Protein AF-A0A920KKI8-F1 (afdb_monomer)

Mean predicted aligned error: 3.61 Å

Nearest PDB structures (foldseek):
  1vpd-assembly1_A  TM=8.987E-01  e=1.666E-05  Sa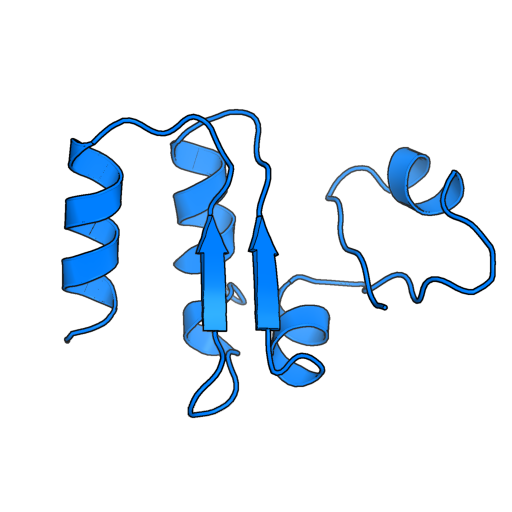lmonella enterica subsp. enterica serovar Typhimurium
  5xvh-assembly1_A-2  TM=9.154E-01  e=5.100E-05  Pyrobaculum calidifontis JCM 11548
  6smz-assembly1_B  TM=8.717E-01  e=4.776E-05  Escherichia coli K-12
  6smy-assembly1_D  TM=8.741E-01  e=5.818E-05  Escherichia coli K-12
  3cky-assembly1_A  TM=8.666E-01  e=3.015E-04  unclassified

pLDDT: mean 91.69, std 7.23, range [56.41, 97.62]

Radius of gyration: 12.84 Å; Cα contacts (8 Å, |Δi|>4): 108; chains: 1; bounding box: 31×22×36 Å

Secondary structure (DSSP, 8-state):
-EE--S-HHHHHTS-TTSEEPSSHHHHHHH-SEEEE--SSHHHHHHHHTSTT-HHHHPPTT-EEEE-S---HHHHHHHHHHH--

Solvent-accessible surface area (backbone atoms only — not comparable to full-atom values): 5054 Å² total; per-residue (Å²): 105,72,48,73,64,97,51,62,69,64,58,68,72,51,61,87,83,47,44,75,41,93,40,56,32,60,44,22,64,75,36,62,62,49,78,46,78,42,97,40,49,70,55,48,49,45,49,33,74,28,90,62,6,35,71,84,31,48,41,93,86,43,45,78,46,79,69,40,73,60,57,73,69,54,60,56,51,53,53,56,67,73,76,109

Sequence (84 aa):
MIAYDIDEHKLNLLPENITRASSIKELAQKCHATITCLPKPEHVLQAVEGKEGLLENASPGMVWIDTSTTDFKQSQELEKSINQ

Foldseek 3Di:
DEDEDPDVVVVVPDDPPYHYDPAQLRVQQPALEEEDADAELVVVCCQDVNDSHNVVRHDVNRHYHYPYPYDPVSVVVVVVVNVD

Structure (mmCIF, N/CA/C/O backbone):
data_AF-A0A920KKI8-F1
#
_entry.id   AF-A0A920KKI8-F1
#
loop_
_atom_site.group_PDB
_atom_site.id
_atom_site.type_symbol
_atom_site.label_atom_id
_atom_site.label_alt_id
_atom_site.label_comp_id
_atom_site.label_asym_id
_atom_site.label_entity_id
_atom_site.label_seq_id
_atom_site.pdbx_PDB_ins_code
_atom_site.Cartn_x
_atom_site.Cartn_y
_atom_site.Cartn_z
_atom_site.occupancy
_atom_site.B_iso_or_equiv
_atom_site.auth_seq_id
_atom_site.auth_comp_id
_atom_site.auth_asym_id
_atom_site.auth_atom_id
_atom_site.pdbx_PDB_model_num
ATOM 1 N N . MET A 1 1 ? -0.584 -8.370 -12.685 1.00 90.06 1 MET A N 1
ATOM 2 C CA . MET A 1 1 ? -0.180 -8.019 -11.306 1.00 90.06 1 MET A CA 1
ATOM 3 C C . MET A 1 1 ? 0.659 -6.757 -11.384 1.00 90.06 1 MET A C 1
ATOM 5 O O . MET A 1 1 ? 1.395 -6.605 -12.354 1.00 90.06 1 MET A O 1
ATOM 9 N N . ILE A 1 2 ? 0.497 -5.856 -10.423 1.00 96.50 2 ILE A N 1
ATOM 10 C CA . ILE A 1 2 ? 1.246 -4.603 -10.322 1.00 96.50 2 ILE A CA 1
ATOM 11 C C . ILE A 1 2 ? 1.962 -4.582 -8.971 1.00 96.50 2 ILE A C 1
ATOM 13 O O . ILE A 1 2 ? 1.406 -5.066 -7.987 1.00 96.50 2 ILE A O 1
ATOM 17 N N . ALA A 1 3 ? 3.196 -4.091 -8.940 1.00 97.44 3 ALA A N 1
ATOM 18 C CA . ALA A 1 3 ? 4.031 -4.054 -7.746 1.00 97.44 3 ALA A CA 1
ATOM 19 C C . ALA A 1 3 ? 4.652 -2.669 -7.561 1.00 97.44 3 ALA A C 1
ATOM 21 O O . ALA A 1 3 ? 4.946 -1.979 -8.538 1.00 97.44 3 ALA A O 1
ATOM 22 N N . TYR A 1 4 ? 4.865 -2.294 -6.306 1.00 97.62 4 TYR A N 1
ATOM 23 C CA . TYR A 1 4 ? 5.548 -1.075 -5.895 1.00 97.62 4 TYR A CA 1
ATOM 24 C C . TYR A 1 4 ? 6.516 -1.412 -4.758 1.00 97.62 4 TYR A C 1
ATOM 26 O O . TYR A 1 4 ? 6.171 -2.183 -3.865 1.00 97.62 4 TYR A O 1
ATOM 34 N N . ASP A 1 5 ? 7.706 -0.828 -4.799 1.00 97.00 5 ASP A N 1
ATOM 35 C CA . ASP A 1 5 ? 8.676 -0.788 -3.708 1.00 97.00 5 ASP A CA 1
ATOM 36 C C . ASP A 1 5 ? 9.373 0.576 -3.803 1.00 97.00 5 ASP A C 1
ATOM 38 O O . ASP A 1 5 ? 9.524 1.122 -4.899 1.00 97.00 5 ASP A O 1
ATOM 42 N N . ILE A 1 6 ? 9.774 1.137 -2.664 1.00 95.81 6 ILE A N 1
ATOM 43 C CA . ILE A 1 6 ? 10.559 2.379 -2.633 1.00 95.81 6 ILE A CA 1
ATOM 44 C C . ILE A 1 6 ? 11.972 2.162 -3.192 1.00 95.81 6 ILE A C 1
ATOM 46 O O . ILE A 1 6 ? 12.632 3.112 -3.602 1.00 95.81 6 ILE A O 1
ATOM 50 N N . ASP A 1 7 ? 12.440 0.913 -3.185 1.00 96.12 7 ASP A N 1
ATOM 51 C CA . ASP A 1 7 ? 13.703 0.490 -3.767 1.00 96.12 7 ASP A CA 1
ATOM 52 C C . ASP A 1 7 ? 13.492 0.026 -5.218 1.00 96.12 7 ASP A C 1
ATOM 54 O O . ASP A 1 7 ? 13.080 -1.107 -5.492 1.00 96.12 7 ASP A O 1
ATOM 58 N N . GLU A 1 8 ? 13.814 0.907 -6.167 1.00 95.06 8 GLU A N 1
ATOM 59 C CA . GLU A 1 8 ? 13.702 0.634 -7.605 1.00 95.06 8 GLU A CA 1
ATOM 60 C C . GLU A 1 8 ? 14.518 -0.588 -8.048 1.00 95.06 8 GLU A C 1
ATOM 62 O O . GLU A 1 8 ? 14.133 -1.281 -8.995 1.00 95.06 8 GLU A O 1
ATOM 67 N N . HIS A 1 9 ? 15.618 -0.919 -7.361 1.00 96.69 9 HIS A N 1
ATOM 68 C CA . HIS A 1 9 ? 16.403 -2.102 -7.707 1.00 96.69 9 HIS A CA 1
ATOM 69 C C . HIS A 1 9 ? 15.586 -3.377 -7.518 1.00 96.69 9 HIS A C 1
ATOM 71 O O . HIS A 1 9 ? 15.647 -4.261 -8.371 1.00 96.69 9 HIS A O 1
ATOM 77 N N . LYS A 1 10 ? 14.766 -3.464 -6.465 1.00 96.06 10 LYS A N 1
ATOM 78 C CA . LYS A 1 10 ? 13.891 -4.624 -6.238 1.00 96.06 10 LYS A CA 1
ATOM 79 C C . LYS A 1 10 ? 12.809 -4.740 -7.303 1.00 96.06 10 LYS A C 1
ATOM 81 O O . LYS A 1 10 ? 12.507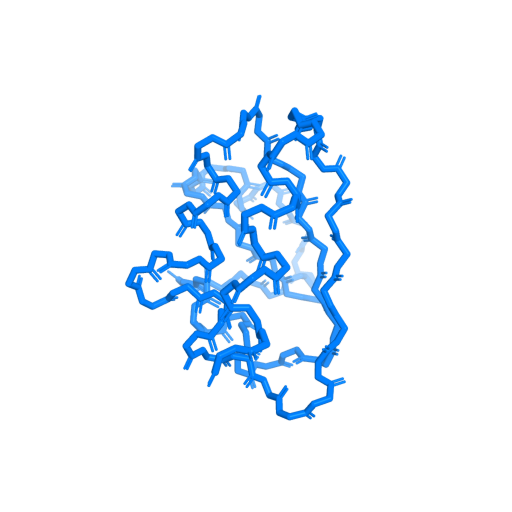 -5.850 -7.735 1.00 96.06 10 LYS A O 1
ATOM 86 N N . LEU A 1 11 ? 12.270 -3.615 -7.775 1.00 96.31 11 LEU A N 1
ATOM 87 C CA . LEU A 1 11 ? 11.302 -3.596 -8.876 1.00 96.31 11 LEU A CA 1
ATOM 88 C C . LEU A 1 11 ? 11.913 -4.077 -10.199 1.00 96.31 11 LEU A C 1
ATOM 90 O O . LEU A 1 11 ? 11.244 -4.760 -10.980 1.00 96.31 11 LEU A O 1
ATOM 94 N N . ASN A 1 12 ? 13.188 -3.769 -10.433 1.00 94.94 12 ASN A N 1
ATOM 95 C CA . ASN A 1 12 ? 13.918 -4.197 -11.626 1.00 94.94 12 ASN A CA 1
ATOM 96 C C . ASN A 1 12 ? 14.235 -5.701 -11.637 1.00 94.94 12 ASN A C 1
ATOM 98 O O . ASN A 1 12 ? 14.439 -6.268 -12.707 1.00 94.94 12 ASN A O 1
ATOM 102 N N . LEU A 1 13 ? 14.229 -6.363 -10.475 1.00 96.88 13 LEU A N 1
ATOM 103 C CA . LEU A 1 13 ? 14.388 -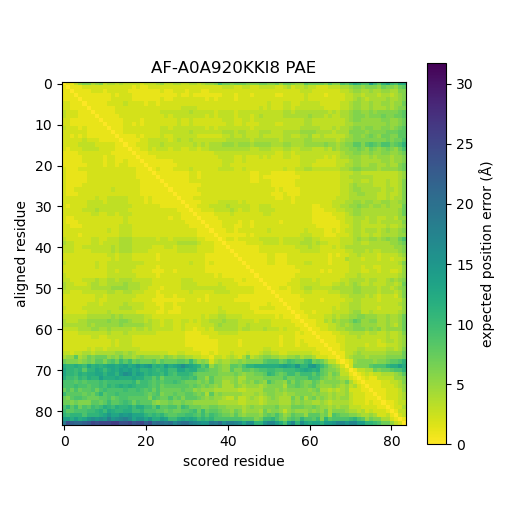7.819 -10.367 1.00 96.88 13 LEU A CA 1
ATOM 104 C C . LEU A 1 13 ? 13.097 -8.592 -10.676 1.00 96.88 13 LEU A C 1
ATOM 106 O O . LEU A 1 13 ? 13.129 -9.818 -10.793 1.00 96.88 13 LEU A O 1
ATOM 110 N N . LEU A 1 14 ? 11.954 -7.907 -10.784 1.00 96.50 14 LEU A N 1
ATOM 111 C CA . LEU A 1 14 ? 10.677 -8.558 -11.057 1.00 96.50 14 LEU A CA 1
ATOM 112 C C . LEU A 1 14 ? 10.597 -9.059 -12.510 1.00 96.50 14 LEU A C 1
ATOM 114 O O . LEU A 1 14 ? 11.132 -8.412 -13.414 1.00 96.50 14 LEU A O 1
ATOM 118 N N . PRO A 1 15 ? 9.865 -10.158 -12.769 1.00 97.44 15 PRO A N 1
ATOM 119 C CA . PRO A 1 15 ? 9.589 -10.642 -14.121 1.00 97.44 15 PRO A CA 1
ATOM 120 C C . PRO A 1 15 ? 8.956 -9.581 -15.037 1.00 97.44 15 PRO A C 1
ATOM 122 O O . PRO A 1 15 ? 8.232 -8.691 -14.586 1.00 97.44 15 PRO A O 1
ATOM 125 N N . GLU A 1 16 ? 9.178 -9.682 -16.349 1.00 95.62 16 GLU A N 1
ATOM 126 C CA . GLU A 1 16 ? 8.671 -8.710 -17.335 1.00 95.62 16 GLU A CA 1
ATOM 127 C C . GLU A 1 16 ? 7.144 -8.557 -17.324 1.00 95.62 16 GLU A C 1
ATOM 129 O O . GLU A 1 16 ? 6.642 -7.456 -17.539 1.00 95.62 16 GLU A O 1
ATOM 134 N N . ASN A 1 17 ? 6.405 -9.619 -16.995 1.00 96.69 17 ASN A N 1
ATOM 135 C CA . ASN A 1 17 ? 4.941 -9.627 -16.946 1.00 96.69 17 ASN A CA 1
ATOM 136 C C . ASN A 1 17 ? 4.335 -8.932 -15.708 1.00 96.69 17 ASN A C 1
ATOM 138 O O . ASN A 1 17 ? 3.108 -8.907 -15.568 1.00 96.69 17 ASN A O 1
ATOM 142 N N . ILE A 1 18 ? 5.157 -8.390 -14.803 1.00 97.19 18 ILE A N 1
ATOM 143 C CA . ILE A 1 18 ? 4.702 -7.596 -13.656 1.00 97.19 18 ILE A CA 1
ATOM 144 C C . ILE A 1 18 ? 4.785 -6.107 -13.994 1.00 97.19 18 ILE A C 1
ATOM 146 O O . ILE A 1 18 ? 5.846 -5.583 -14.328 1.00 97.19 18 ILE A O 1
ATOM 150 N N . THR A 1 19 ? 3.673 -5.389 -13.873 1.00 97.25 19 THR A N 1
ATOM 151 C CA . THR A 1 19 ? 3.682 -3.929 -14.019 1.00 97.25 19 THR A CA 1
ATOM 152 C C . THR A 1 19 ? 4.367 -3.305 -12.803 1.00 97.25 19 THR A C 1
ATOM 154 O O . THR A 1 19 ? 4.019 -3.630 -11.670 1.00 97.25 19 THR A O 1
ATOM 157 N N . ARG A 1 20 ? 5.320 -2.395 -13.014 1.00 97.62 20 ARG A N 1
ATOM 158 C CA . ARG A 1 20 ? 5.943 -1.619 -11.936 1.00 97.62 20 ARG A CA 1
ATOM 159 C C . ARG A 1 20 ? 5.156 -0.322 -11.781 1.00 97.62 20 ARG A C 1
ATOM 161 O O . ARG A 1 20 ? 5.042 0.423 -12.750 1.00 97.62 20 ARG A O 1
ATOM 168 N N . ALA A 1 21 ? 4.566 -0.092 -10.615 1.00 97.38 21 ALA A N 1
ATOM 169 C CA . ALA A 1 21 ? 3.919 1.178 -10.318 1.00 97.38 21 ALA A CA 1
ATOM 170 C C . ALA A 1 21 ? 4.982 2.224 -9.974 1.00 97.38 21 ALA A C 1
ATOM 172 O O . ALA A 1 21 ? 5.992 1.908 -9.351 1.00 97.38 21 ALA A O 1
ATOM 173 N N . SER A 1 22 ? 4.715 3.474 -10.324 1.00 96.12 22 SER A N 1
ATOM 174 C CA . SER A 1 22 ? 5.525 4.631 -9.936 1.00 96.12 22 SER A CA 1
ATOM 175 C C . SER A 1 22 ? 5.226 5.127 -8.517 1.00 96.12 22 SER A C 1
ATOM 177 O O . SER A 1 22 ? 6.021 5.860 -7.935 1.00 96.12 22 SER A O 1
ATOM 179 N N . SER A 1 23 ? 4.073 4.751 -7.951 1.00 96.81 23 SER A N 1
ATOM 180 C CA . SER A 1 23 ? 3.627 5.173 -6.619 1.00 96.81 23 SER A CA 1
ATOM 181 C C . SER A 1 23 ? 2.573 4.230 -6.031 1.00 96.81 23 SER A C 1
ATOM 183 O O . SER A 1 23 ? 1.915 3.474 -6.755 1.00 96.81 23 SER A O 1
ATOM 185 N N . ILE A 1 24 ? 2.357 4.335 -4.715 1.00 97.25 24 ILE A N 1
ATOM 186 C CA . ILE A 1 24 ? 1.253 3.668 -4.007 1.00 97.25 24 ILE A CA 1
ATOM 187 C C . ILE A 1 24 ? -0.096 4.100 -4.583 1.00 97.25 24 ILE A C 1
ATOM 189 O O . ILE A 1 24 ? -0.942 3.252 -4.844 1.00 97.25 24 ILE A O 1
ATOM 193 N N . LYS A 1 25 ? -0.274 5.392 -4.864 1.00 96.88 25 LYS A N 1
ATOM 194 C CA . LYS A 1 25 ? -1.463 5.941 -5.523 1.00 96.88 25 LYS A CA 1
ATOM 195 C C . LYS A 1 25 ? -1.785 5.269 -6.851 1.00 96.88 25 LYS A C 1
ATOM 197 O O . LYS A 1 25 ? -2.921 4.853 -7.062 1.00 96.88 25 LYS A O 1
ATOM 202 N N . GLU A 1 26 ? -0.801 5.135 -7.740 1.00 96.38 26 GLU A N 1
ATOM 203 C CA . GLU A 1 26 ? -1.012 4.462 -9.025 1.00 96.38 26 GLU A CA 1
ATOM 204 C C . GLU A 1 26 ? -1.445 3.004 -8.822 1.00 96.38 26 GLU A C 1
ATOM 206 O O . GLU A 1 26 ? -2.352 2.520 -9.504 1.00 96.38 26 GLU A O 1
ATOM 211 N N . LEU A 1 27 ? -0.809 2.308 -7.876 1.00 96.19 27 LEU A N 1
ATOM 212 C CA . LEU A 1 27 ? -1.166 0.938 -7.524 1.00 96.19 27 LEU A CA 1
ATOM 213 C C . LEU A 1 27 ? -2.598 0.865 -6.979 1.00 96.19 27 LEU A C 1
ATOM 215 O O . LEU A 1 27 ? -3.381 0.033 -7.440 1.00 96.19 27 LEU A O 1
ATOM 219 N N . ALA A 1 28 ? -2.953 1.755 -6.052 1.00 96.00 28 ALA A N 1
ATOM 220 C CA . ALA A 1 28 ? -4.248 1.799 -5.384 1.00 96.00 28 ALA A CA 1
ATOM 221 C C . ALA A 1 28 ? -5.405 2.032 -6.366 1.00 96.00 28 ALA A C 1
ATOM 223 O O . ALA A 1 28 ? -6.427 1.354 -6.303 1.00 96.00 28 ALA A O 1
ATOM 224 N N . GLN A 1 29 ? -5.207 2.916 -7.343 1.00 94.56 29 GLN A N 1
ATOM 225 C CA . GLN A 1 29 ? -6.217 3.244 -8.352 1.00 94.56 29 GLN A CA 1
ATOM 226 C C . GLN A 1 29 ? -6.449 2.122 -9.375 1.00 94.56 29 GLN A C 1
ATOM 228 O O . GLN A 1 29 ? -7.489 2.089 -10.031 1.00 94.56 29 GLN A O 1
ATOM 233 N N . LYS A 1 30 ? -5.485 1.208 -9.543 1.00 95.00 30 LYS A N 1
ATOM 234 C CA . LYS A 1 30 ? -5.537 0.119 -10.536 1.00 95.00 30 LYS A CA 1
ATOM 235 C C . LYS A 1 30 ? -5.916 -1.237 -9.942 1.00 95.00 30 LYS A C 1
ATOM 237 O O . LYS A 1 30 ? -6.159 -2.180 -10.698 1.00 95.00 30 LYS A O 1
ATOM 242 N N . CYS A 1 31 ? -5.939 -1.359 -8.617 1.00 95.44 31 CYS A N 1
ATOM 243 C CA . CYS A 1 31 ? -6.171 -2.622 -7.927 1.00 95.44 31 CYS A CA 1
ATOM 244 C C . CYS A 1 31 ? -7.542 -2.661 -7.249 1.00 95.44 31 CYS A C 1
ATOM 246 O O . CYS A 1 31 ? -8.008 -1.679 -6.685 1.00 95.44 31 CYS A O 1
ATOM 248 N N . HIS A 1 32 ? -8.155 -3.844 -7.254 1.00 94.94 32 HIS A N 1
ATOM 249 C CA . HIS A 1 32 ? -9.297 -4.166 -6.390 1.00 94.94 32 H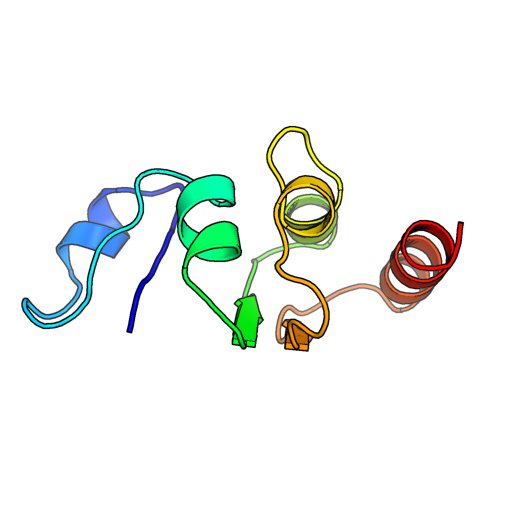IS A CA 1
ATOM 250 C C . HIS A 1 32 ? -8.854 -4.909 -5.121 1.00 94.94 32 HIS A C 1
ATOM 252 O O . HIS A 1 32 ? -9.607 -5.002 -4.160 1.00 94.94 32 HIS A O 1
ATOM 258 N N . ALA A 1 33 ? -7.633 -5.451 -5.116 1.00 96.38 33 ALA A N 1
ATOM 259 C CA . ALA A 1 33 ? -7.029 -6.087 -3.959 1.00 96.38 33 ALA A CA 1
ATOM 260 C C . ALA A 1 33 ? -5.533 -5.761 -3.901 1.00 96.38 33 ALA A C 1
ATOM 262 O O . ALA A 1 33 ? -4.847 -5.864 -4.921 1.00 96.38 33 ALA A O 1
ATOM 263 N N . THR A 1 34 ? -5.041 -5.401 -2.718 1.00 96.44 34 THR A N 1
ATOM 264 C CA . THR A 1 34 ? -3.645 -5.016 -2.469 1.00 96.44 34 THR A CA 1
ATOM 265 C C . THR A 1 34 ? -3.101 -5.768 -1.262 1.00 96.44 34 THR A C 1
ATOM 267 O O . THR A 1 34 ? -3.787 -5.907 -0.251 1.00 96.44 34 THR A O 1
ATOM 270 N N . ILE A 1 35 ? -1.852 -6.227 -1.360 1.00 96.62 35 ILE A N 1
ATOM 271 C CA . ILE A 1 35 ? -1.129 -6.883 -0.267 1.00 96.62 35 ILE A CA 1
ATOM 272 C C . ILE A 1 35 ? 0.080 -6.024 0.108 1.00 96.62 35 ILE A C 1
ATOM 274 O O . ILE A 1 35 ? 0.821 -5.598 -0.779 1.00 96.62 35 ILE A O 1
ATOM 278 N N . THR A 1 36 ? 0.301 -5.802 1.402 1.00 95.50 36 THR A N 1
ATOM 279 C CA . THR A 1 36 ? 1.514 -5.158 1.935 1.00 95.50 36 THR A CA 1
ATOM 280 C C . THR A 1 36 ? 2.367 -6.154 2.718 1.00 95.50 36 THR A C 1
ATOM 282 O O . THR A 1 36 ? 1.848 -7.038 3.400 1.00 95.50 36 THR A O 1
ATOM 285 N N . CYS A 1 37 ? 3.689 -6.020 2.600 1.00 95.25 37 CYS A N 1
ATOM 286 C CA . CYS A 1 37 ? 4.680 -6.783 3.360 1.00 95.25 37 CYS A CA 1
ATOM 287 C C . CYS A 1 37 ? 5.880 -5.871 3.644 1.00 95.25 37 CYS A C 1
ATOM 289 O O . CYS A 1 37 ? 6.844 -5.811 2.880 1.00 95.25 37 CYS A O 1
ATOM 291 N N . LEU A 1 38 ? 5.757 -5.069 4.697 1.00 94.50 38 LEU A N 1
ATOM 292 C CA . LEU A 1 38 ? 6.667 -3.981 5.028 1.00 94.50 38 LEU A CA 1
ATOM 293 C C . LEU A 1 38 ? 7.462 -4.304 6.300 1.00 94.50 38 LEU A C 1
ATOM 295 O O . LEU A 1 38 ? 6.982 -5.028 7.172 1.00 94.50 38 LEU A O 1
ATOM 299 N N . PRO A 1 39 ? 8.695 -3.779 6.437 1.00 91.44 39 PRO A N 1
ATOM 300 C CA . PRO A 1 39 ? 9.620 -4.279 7.450 1.00 91.44 39 PRO A CA 1
ATOM 301 C C . PRO A 1 39 ? 9.328 -3.777 8.867 1.00 91.44 3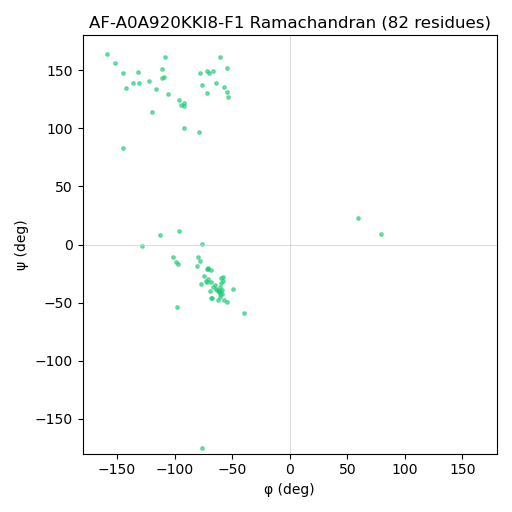9 PRO A C 1
ATOM 303 O O . PRO A 1 39 ? 9.911 -4.302 9.813 1.00 91.44 39 PRO A O 1
ATOM 306 N N . LYS A 1 40 ? 8.491 -2.741 9.026 1.00 90.62 40 LYS A N 1
ATOM 307 C CA . LYS A 1 40 ? 8.170 -2.156 10.333 1.00 90.62 40 LYS A CA 1
ATOM 308 C C . LYS A 1 40 ? 6.774 -1.527 10.365 1.00 90.62 40 LYS A C 1
ATOM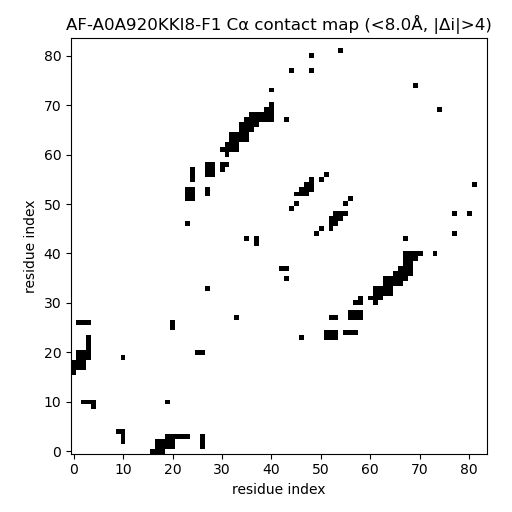 310 O O . LYS A 1 40 ? 6.319 -1.072 9.311 1.00 90.62 40 LYS A O 1
ATOM 315 N N . PRO A 1 41 ? 6.175 -1.410 11.564 1.00 88.19 41 PRO A N 1
ATOM 316 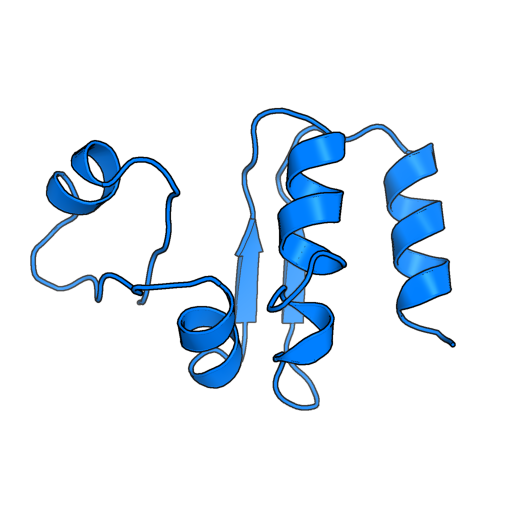C CA . PRO A 1 41 ? 4.953 -0.659 11.820 1.00 88.19 41 PRO A CA 1
ATOM 317 C C . PRO A 1 41 ? 4.830 0.674 11.077 1.00 88.19 41 PRO A C 1
ATOM 319 O O . PRO A 1 41 ? 3.924 0.858 10.265 1.00 88.19 41 PRO A O 1
ATOM 322 N N . GLU A 1 42 ? 5.772 1.592 11.277 1.00 89.19 42 GLU A N 1
ATOM 323 C CA . GLU A 1 42 ? 5.706 2.955 10.744 1.00 89.19 42 GLU A CA 1
ATOM 324 C C . GLU A 1 42 ? 5.617 3.009 9.211 1.00 89.19 42 GLU A C 1
ATOM 326 O O . GLU A 1 42 ? 4.987 3.908 8.657 1.00 89.19 42 GLU A O 1
ATOM 331 N N . HIS A 1 43 ? 6.178 2.015 8.516 1.00 93.06 43 HIS A N 1
ATOM 332 C CA . HIS A 1 43 ? 6.106 1.934 7.060 1.00 93.06 43 HIS A CA 1
ATOM 333 C C . HIS A 1 43 ? 4.705 1.557 6.575 1.00 93.06 43 HIS A C 1
ATOM 335 O O . HIS A 1 43 ? 4.290 2.016 5.514 1.00 93.06 43 HIS A O 1
ATOM 341 N N . VAL A 1 44 ? 3.965 0.753 7.346 1.00 93.25 44 VAL A N 1
ATOM 342 C CA . VAL A 1 44 ? 2.562 0.435 7.044 1.00 93.25 44 VAL A CA 1
ATOM 343 C C . VAL A 1 44 ? 1.692 1.675 7.216 1.00 93.25 44 VAL A C 1
ATOM 345 O O . VAL A 1 44 ? 0.938 1.990 6.301 1.00 93.25 44 VAL A O 1
ATOM 348 N N . LEU A 1 45 ? 1.852 2.438 8.308 1.00 91.50 45 LEU A N 1
ATOM 349 C CA . LEU A 1 45 ? 1.131 3.713 8.472 1.00 91.50 45 LEU A CA 1
ATOM 350 C C . LEU A 1 45 ? 1.424 4.659 7.308 1.00 91.50 45 LEU A C 1
ATOM 352 O O . LEU A 1 45 ? 0.506 5.184 6.688 1.00 91.50 45 LEU A O 1
ATOM 356 N N . GLN A 1 46 ? 2.698 4.821 6.949 1.00 93.19 46 GLN A N 1
ATOM 357 C CA . GLN A 1 46 ? 3.085 5.676 5.832 1.00 93.19 46 GLN A CA 1
ATOM 358 C C . GLN A 1 46 ? 2.493 5.204 4.495 1.00 93.19 46 GLN A C 1
ATOM 360 O O . GLN A 1 46 ? 2.075 6.033 3.693 1.00 93.19 46 GLN A O 1
ATOM 365 N N . ALA A 1 47 ? 2.453 3.897 4.236 1.00 95.00 47 ALA A N 1
ATOM 366 C CA . ALA A 1 47 ? 1.903 3.364 2.994 1.00 95.00 47 ALA A CA 1
ATOM 367 C C . ALA A 1 47 ? 0.375 3.500 2.909 1.00 95.00 47 ALA A C 1
ATOM 369 O O . ALA A 1 47 ? -0.179 3.615 1.816 1.00 95.00 47 ALA A O 1
ATOM 370 N N . VAL A 1 48 ? -0.309 3.469 4.051 1.00 94.00 48 VAL A N 1
ATOM 371 C CA . VAL A 1 48 ? -1.772 3.404 4.120 1.00 94.00 48 VAL A CA 1
ATOM 372 C C . VAL A 1 48 ? -2.386 4.784 4.342 1.00 94.00 48 VAL A C 1
ATOM 374 O O . VAL A 1 48 ? -3.221 5.204 3.544 1.00 94.00 48 VAL A O 1
ATOM 377 N N . GLU A 1 49 ? -1.949 5.491 5.382 1.00 93.12 49 GLU A N 1
ATOM 378 C CA . GLU A 1 49 ? -2.459 6.801 5.818 1.00 93.12 49 GLU A CA 1
ATOM 379 C C . GLU A 1 49 ? -1.598 7.973 5.343 1.00 93.12 49 GLU A C 1
ATOM 381 O O . GLU A 1 49 ? -2.016 9.128 5.421 1.00 93.12 49 GLU A O 1
ATOM 386 N N . GLY A 1 50 ? -0.370 7.703 4.892 1.00 92.75 50 GLY A N 1
ATOM 387 C CA . GLY A 1 50 ? 0.496 8.747 4.368 1.00 92.75 50 GLY A CA 1
ATOM 388 C C . GLY A 1 50 ? -0.119 9.439 3.154 1.00 92.75 50 GLY A C 1
ATOM 389 O O . GLY A 1 50 ? -1.007 8.915 2.482 1.00 92.75 50 GLY A O 1
ATOM 390 N N . LYS A 1 51 ? 0.398 10.630 2.847 1.00 94.12 51 LYS A N 1
ATOM 391 C CA . LYS A 1 51 ? -0.008 11.389 1.663 1.00 94.12 51 LYS A CA 1
ATOM 392 C C . LYS A 1 51 ? 0.146 10.529 0.405 1.00 94.12 51 LYS A C 1
ATOM 394 O O . LYS A 1 51 ? 1.210 9.954 0.184 1.00 94.12 51 LYS A O 1
ATOM 399 N N . GLU A 1 52 ? -0.887 10.493 -0.430 1.00 95.19 52 GLU A N 1
ATOM 400 C CA . GLU A 1 52 ? -0.971 9.619 -1.608 1.00 95.19 52 GLU A CA 1
ATOM 401 C C . GLU A 1 52 ? -0.880 8.109 -1.291 1.00 95.19 52 GLU A C 1
ATOM 403 O O . GLU A 1 52 ? -0.546 7.296 -2.159 1.00 95.19 52 GLU A O 1
ATOM 408 N N . GLY A 1 53 ? -1.198 7.732 -0.050 1.00 95.75 53 GLY A N 1
ATOM 409 C CA . GLY A 1 53 ? -1.265 6.358 0.438 1.00 95.75 53 GLY A CA 1
ATOM 410 C C . GLY A 1 53 ? -2.518 5.612 -0.017 1.00 95.75 53 GLY A C 1
ATOM 411 O O . GLY A 1 53 ? -3.326 6.115 -0.809 1.00 95.75 53 GLY A O 1
ATOM 412 N N . LEU A 1 54 ? -2.675 4.383 0.481 1.00 95.81 54 LEU A N 1
ATOM 413 C CA . LEU A 1 54 ? -3.782 3.505 0.098 1.00 95.81 54 LEU A CA 1
ATOM 414 C C . LEU A 1 54 ? -5.151 4.109 0.432 1.00 95.81 54 LEU A C 1
ATOM 416 O O . LEU A 1 54 ? -6.013 4.079 -0.437 1.00 95.81 54 LEU A O 1
ATOM 420 N N . LEU A 1 55 ? -5.368 4.690 1.617 1.00 93.19 55 LEU A N 1
ATOM 421 C CA . LEU A 1 55 ? -6.699 5.189 2.008 1.00 93.19 55 LEU A CA 1
ATOM 422 C C . LEU A 1 55 ? -7.190 6.340 1.127 1.00 93.19 55 LEU A C 1
ATOM 424 O O . LEU A 1 55 ? -8.361 6.374 0.764 1.00 93.19 55 LEU A O 1
ATOM 428 N N . GLU A 1 56 ? -6.300 7.250 0.727 1.00 94.94 56 GLU A N 1
ATOM 429 C CA . GLU A 1 56 ? -6.660 8.385 -0.135 1.00 94.94 56 GLU A CA 1
ATOM 430 C C . GLU A 1 56 ? -6.977 7.968 -1.582 1.00 94.94 56 GLU A C 1
ATOM 432 O O . GLU A 1 56 ? -7.599 8.731 -2.322 1.00 94.94 56 GLU A O 1
ATOM 437 N N . ASN A 1 57 ? -6.518 6.788 -2.019 1.00 96.19 57 ASN A N 1
ATOM 438 C CA . ASN A 1 57 ? -6.511 6.399 -3.435 1.00 96.19 57 ASN A CA 1
ATOM 439 C C . ASN A 1 57 ? -7.150 5.033 -3.720 1.00 96.19 57 ASN A C 1
ATOM 441 O O . ASN A 1 57 ? -7.205 4.623 -4.883 1.00 96.19 57 ASN A O 1
ATOM 445 N N . ALA A 1 58 ? -7.611 4.325 -2.690 1.00 94.06 58 ALA A N 1
ATOM 446 C CA . ALA A 1 58 ? -8.281 3.042 -2.819 1.00 94.06 58 ALA A CA 1
ATOM 447 C C . ALA A 1 58 ? -9.595 3.191 -3.592 1.00 94.06 58 ALA A C 1
ATOM 449 O O . ALA A 1 58 ? -10.373 4.126 -3.391 1.00 94.06 58 ALA A O 1
ATOM 450 N N . SER A 1 59 ? -9.863 2.228 -4.472 1.00 90.19 59 SER A N 1
ATOM 451 C CA . SER A 1 59 ? -11.168 2.121 -5.115 1.00 90.19 59 SER A CA 1
ATOM 452 C C . SER A 1 59 ? -12.236 1.676 -4.098 1.00 90.19 59 SER A C 1
ATOM 454 O O . SER A 1 59 ? -11.929 0.907 -3.179 1.00 90.19 59 SER A O 1
ATOM 456 N N . PRO A 1 60 ? -13.504 2.118 -4.230 1.00 90.00 60 PRO A N 1
ATOM 457 C CA . PRO A 1 60 ? -14.584 1.623 -3.383 1.00 90.00 60 PRO A CA 1
ATOM 458 C C . PRO A 1 60 ? -14.671 0.093 -3.419 1.00 90.00 60 PRO A C 1
ATOM 460 O O . PRO A 1 60 ? -14.751 -0.506 -4.491 1.00 90.00 60 PRO A O 1
ATOM 463 N N . GLY A 1 61 ? -14.663 -0.536 -2.243 1.00 91.44 61 GLY A N 1
ATOM 464 C CA . GLY A 1 61 ? -14.677 -1.996 -2.116 1.00 91.44 61 GLY A CA 1
ATOM 465 C C . GLY A 1 61 ? -13.320 -2.676 -2.327 1.00 91.44 61 GLY A C 1
ATOM 466 O O . GLY A 1 61 ? -13.280 -3.904 -2.396 1.00 91.44 61 GLY A O 1
ATOM 467 N N . MET A 1 62 ? -12.219 -1.918 -2.415 1.00 94.88 62 MET A N 1
ATOM 468 C CA . MET A 1 62 ? -10.872 -2.485 -2.415 1.00 94.88 62 MET A CA 1
ATOM 469 C C . MET A 1 62 ? -10.638 -3.332 -1.156 1.00 94.88 62 MET A C 1
ATOM 471 O O . MET A 1 62 ? -10.924 -2.908 -0.038 1.00 94.88 62 MET A O 1
ATOM 475 N N . VAL A 1 63 ? -10.038 -4.508 -1.339 1.00 95.56 63 VAL A N 1
ATOM 476 C CA . VAL A 1 63 ? -9.556 -5.353 -0.243 1.00 95.56 63 VAL A CA 1
ATOM 477 C C . VAL A 1 63 ? -8.077 -5.073 0.005 1.00 95.56 63 VAL A C 1
ATOM 479 O O . VAL A 1 63 ? -7.241 -5.295 -0.870 1.00 95.56 63 VAL A O 1
ATOM 482 N N . TRP A 1 64 ? -7.732 -4.630 1.209 1.00 94.62 64 TRP A N 1
ATOM 483 C CA . TRP A 1 64 ? -6.342 -4.521 1.645 1.00 94.62 64 TRP A CA 1
ATOM 484 C C . TRP A 1 64 ? -6.010 -5.632 2.645 1.00 94.62 64 TRP A C 1
ATOM 486 O O . TRP A 1 64 ? -6.743 -5.860 3.605 1.00 94.62 64 TRP A O 1
ATOM 496 N N . ILE A 1 65 ? -4.913 -6.344 2.387 1.00 94.44 65 ILE A N 1
ATOM 497 C CA . ILE A 1 65 ? -4.398 -7.423 3.229 1.00 94.44 65 ILE A CA 1
ATOM 498 C C . ILE A 1 65 ? -2.998 -7.030 3.688 1.00 94.44 65 ILE A C 1
ATOM 500 O O . ILE A 1 65 ? -2.070 -6.963 2.878 1.00 94.44 65 ILE A O 1
ATOM 504 N N . ASP A 1 66 ? -2.828 -6.814 4.987 1.00 92.25 66 ASP A N 1
ATOM 505 C CA . ASP A 1 66 ? -1.505 -6.605 5.559 1.00 92.25 66 ASP A CA 1
ATOM 506 C C . ASP A 1 66 ? -0.899 -7.929 6.031 1.00 92.25 66 ASP A C 1
ATOM 508 O O . ASP A 1 66 ? -1.475 -8.642 6.851 1.00 92.25 66 ASP A O 1
ATOM 512 N N . THR A 1 67 ? 0.268 -8.262 5.486 1.00 91.56 67 THR A N 1
ATOM 513 C CA . THR A 1 67 ? 1.079 -9.425 5.891 1.00 91.56 67 THR A CA 1
ATOM 514 C C . THR A 1 67 ? 2.386 -9.007 6.561 1.00 91.56 67 THR A C 1
ATOM 516 O O . THR A 1 67 ? 3.253 -9.840 6.822 1.00 91.56 67 THR A O 1
ATOM 519 N N . SER A 1 68 ? 2.536 -7.711 6.831 1.00 89.25 68 SER A N 1
ATOM 520 C CA . SER A 1 68 ? 3.657 -7.158 7.581 1.00 89.25 68 SER A CA 1
ATOM 521 C C . SER A 1 68 ? 3.611 -7.628 9.036 1.00 89.25 68 SER A C 1
ATOM 523 O O . SER A 1 68 ? 2.542 -7.813 9.618 1.00 89.25 68 SER A O 1
ATOM 525 N N . THR A 1 69 ? 4.776 -7.772 9.664 1.00 84.56 69 THR A N 1
ATOM 526 C CA . THR A 1 69 ? 4.844 -7.983 11.115 1.00 84.56 69 THR A CA 1
ATOM 527 C C . THR A 1 69 ? 4.648 -6.638 11.814 1.00 84.56 69 THR A C 1
ATOM 529 O O . THR A 1 69 ? 5.591 -5.853 11.932 1.00 84.56 69 THR A O 1
ATOM 532 N N . THR A 1 70 ? 3.421 -6.357 12.250 1.00 77.38 70 THR A N 1
ATOM 533 C CA . THR A 1 70 ? 3.034 -5.114 12.937 1.00 77.38 70 THR A CA 1
ATOM 534 C C . THR A 1 70 ? 2.751 -5.337 14.426 1.00 77.38 70 THR A C 1
ATOM 536 O O . THR A 1 70 ? 2.555 -6.466 14.880 1.00 77.38 70 THR A O 1
ATOM 539 N N . ASP A 1 71 ? 2.765 -4.256 15.215 1.00 79.00 71 ASP A N 1
ATOM 540 C CA . ASP A 1 71 ? 2.240 -4.282 16.586 1.00 79.00 71 ASP A CA 1
ATOM 541 C C . ASP A 1 71 ? 0.706 -4.246 16.525 1.00 79.00 71 ASP A C 1
ATOM 543 O O . ASP A 1 71 ? 0.122 -3.459 15.778 1.00 79.00 71 ASP A O 1
ATOM 547 N N . PHE A 1 72 ? 0.045 -5.057 17.351 1.00 76.19 72 PHE A N 1
ATOM 548 C CA . PHE A 1 72 ? -1.410 -5.096 17.481 1.00 76.19 72 PHE A CA 1
ATOM 549 C C . PHE A 1 72 ? -2.047 -3.709 17.660 1.00 76.19 72 PHE A C 1
ATOM 551 O O . PHE A 1 72 ? -3.116 -3.447 17.105 1.00 76.19 72 PHE A O 1
ATOM 558 N N . LYS A 1 73 ? -1.406 -2.806 18.416 1.00 79.50 73 LYS A N 1
ATOM 559 C CA . LYS A 1 73 ? -1.942 -1.453 18.653 1.00 79.50 73 LYS A CA 1
ATOM 560 C C . LYS A 1 73 ? -2.108 -0.654 17.367 1.00 79.50 73 LYS A C 1
ATOM 562 O O . LYS A 1 73 ? -3.085 0.070 17.226 1.00 79.50 73 LYS A O 1
ATOM 567 N N . GLN A 1 74 ? -1.187 -0.818 16.431 1.00 78.62 74 GLN A N 1
ATOM 568 C CA . GLN A 1 74 ? -1.199 -0.087 15.176 1.00 78.62 74 GLN A CA 1
ATOM 569 C C . GLN A 1 74 ? -2.363 -0.523 14.280 1.00 78.62 74 GLN A C 1
ATOM 571 O O . GLN A 1 74 ? -3.028 0.315 13.678 1.00 78.62 74 GLN A O 1
ATOM 576 N N . SER A 1 75 ? -2.663 -1.824 14.232 1.00 79.06 75 SER A N 1
ATOM 577 C CA . SER A 1 75 ? -3.829 -2.323 13.495 1.00 79.06 75 SER A CA 1
ATOM 578 C C . SER A 1 75 ? -5.135 -1.723 14.027 1.00 79.06 75 SER A C 1
ATOM 580 O O . SER A 1 75 ? -6.047 -1.460 13.249 1.00 79.06 75 SER A O 1
ATOM 582 N N . GLN A 1 76 ? -5.217 -1.451 15.337 1.00 81.88 76 GLN A N 1
ATOM 583 C CA . GLN A 1 76 ? -6.358 -0.740 15.925 1.00 81.88 76 GLN A CA 1
ATOM 584 C C . GLN A 1 76 ? -6.384 0.757 15.592 1.00 81.88 76 GLN A C 1
ATOM 586 O O . GLN A 1 76 ? -7.458 1.348 15.538 1.00 81.88 76 GLN A O 1
ATOM 591 N N . GLU A 1 77 ? -5.232 1.401 15.414 1.00 83.00 77 GLU A N 1
ATOM 592 C CA . GLU A 1 77 ? -5.176 2.804 14.981 1.00 83.00 77 GLU A CA 1
ATOM 593 C C . GLU A 1 77 ? -5.669 2.944 13.540 1.00 83.00 77 GLU A C 1
ATOM 595 O O . GLU A 1 77 ? -6.559 3.751 13.280 1.00 83.00 77 GLU A O 1
ATOM 600 N N . LEU A 1 78 ? -5.202 2.071 12.648 1.00 83.62 78 LEU A N 1
ATOM 601 C CA . LEU A 1 78 ? -5.633 2.025 11.249 1.00 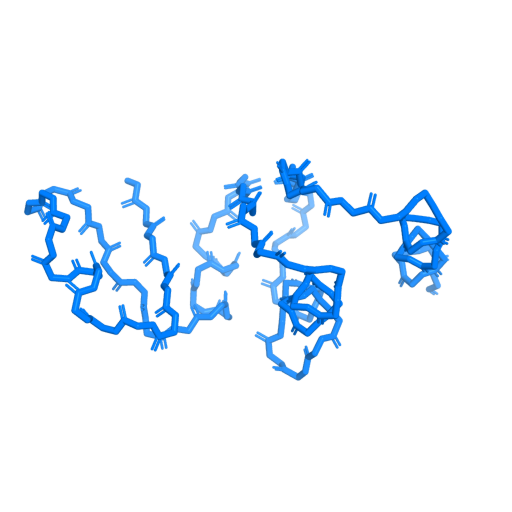83.62 78 LEU A CA 1
ATOM 602 C C . LEU A 1 78 ? -7.137 1.760 11.101 1.00 83.62 78 LEU A C 1
ATOM 604 O O . LEU A 1 78 ? -7.801 2.379 10.274 1.00 83.62 78 LEU A O 1
ATOM 608 N N . GLU A 1 79 ? -7.698 0.869 11.921 1.00 84.19 79 GLU A N 1
ATOM 609 C CA . GLU A 1 79 ? -9.141 0.598 11.939 1.00 84.19 79 GLU A CA 1
ATOM 610 C C . GLU A 1 79 ? -9.960 1.858 12.258 1.00 84.19 79 GLU A C 1
ATOM 612 O O . GLU A 1 79 ? -10.979 2.117 11.615 1.00 8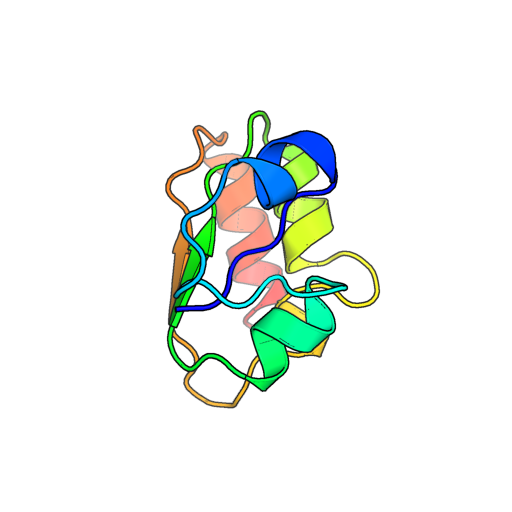4.19 79 GLU A O 1
ATOM 617 N N . LYS A 1 80 ? -9.480 2.701 13.180 1.00 84.12 80 LYS A N 1
ATOM 618 C CA . LYS A 1 80 ? -10.130 3.981 13.497 1.00 84.12 80 LYS A CA 1
ATOM 619 C C . LYS A 1 80 ? -10.043 4.980 12.352 1.00 84.12 80 LYS A C 1
ATOM 621 O O . LYS A 1 80 ? -10.952 5.794 12.227 1.00 84.12 80 LYS A O 1
ATOM 626 N N . SER A 1 81 ? -8.977 4.954 11.559 1.00 81.75 81 SER A N 1
ATOM 627 C CA . SER A 1 81 ? -8.809 5.844 10.404 1.00 81.75 81 SER A CA 1
ATOM 628 C C . SER A 1 81 ? -9.693 5.450 9.221 1.00 81.75 81 SER A C 1
ATOM 630 O O . SER A 1 81 ? -10.076 6.312 8.439 1.00 81.75 81 SER A O 1
ATOM 632 N N . ILE A 1 82 ? -10.053 4.167 9.096 1.00 80.38 82 ILE A N 1
ATOM 633 C CA . ILE A 1 82 ? -10.942 3.661 8.033 1.00 80.38 82 ILE A CA 1
ATOM 634 C C . ILE A 1 82 ? -12.417 3.995 8.307 1.00 80.38 82 ILE A C 1
ATOM 636 O O . ILE A 1 82 ? -13.183 4.207 7.372 1.00 80.38 82 ILE A O 1
ATOM 640 N N . ASN A 1 83 ? -12.823 4.017 9.579 1.00 71.00 83 ASN A N 1
ATOM 641 C CA . ASN A 1 83 ? -14.221 4.178 9.999 1.00 71.00 83 ASN A CA 1
ATOM 642 C C . ASN A 1 83 ? -14.619 5.629 10.352 1.00 71.00 83 ASN A C 1
ATOM 644 O O . ASN A 1 83 ? -15.678 5.836 10.951 1.00 71.00 83 ASN A O 1
ATOM 648 N N . GLN A 1 84 ? -13.779 6.615 10.027 1.00 56.41 84 GLN A N 1
ATOM 649 C CA . GLN A 1 84 ? -14.076 8.051 10.156 1.00 56.41 84 GLN A CA 1
ATOM 650 C C . GLN A 1 84 ? -14.633 8.619 8.852 1.00 56.41 84 GLN A C 1
ATOM 652 O O . GLN A 1 84 ? -15.554 9.462 8.948 1.00 56.41 84 GLN A O 1
#